Protein AF-A0A921SYI7-F1 (afdb_monomer_lite)

Secondary structure (DSSP, 8-state):
--EEEEEEEE--SSS---EEEEEEEES-HHHHHHHHHHTTPEEEE-TTS-EEEEES-TTT-TT-EEEEEEEEP---------

Structure (mmCIF, N/CA/C/O backbone):
data_AF-A0A921SYI7-F1
#
_entry.id   AF-A0A921SYI7-F1
#
loop_
_atom_site.group_PDB
_atom_site.id
_atom_site.type_symbol
_atom_site.label_atom_id
_atom_site.label_alt_id
_atom_site.label_comp_id
_atom_site.label_asym_id
_atom_site.label_entity_id
_atom_site.label_seq_id
_atom_site.pdbx_PDB_ins_code
_atom_site.Cartn_x
_atom_site.Cartn_y
_atom_site.Cartn_z
_atom_site.occupancy
_atom_site.B_iso_or_equiv
_atom_site.auth_seq_id
_atom_site.auth_comp_id
_atom_site.auth_asym_id
_atom_site.auth_atom_id
_atom_site.pdbx_PDB_model_num
ATOM 1 N N . MET A 1 1 ? -12.645 -0.234 15.600 1.00 78.50 1 MET A N 1
ATOM 2 C CA . MET A 1 1 ? -11.784 -1.115 14.779 1.00 78.50 1 MET A CA 1
ATOM 3 C C . MET A 1 1 ? -11.388 -0.318 13.554 1.00 78.50 1 MET A C 1
ATOM 5 O O . MET A 1 1 ? -12.274 0.315 13.002 1.00 78.50 1 MET A O 1
ATOM 9 N N . LYS A 1 2 ? -10.105 -0.281 13.184 1.00 88.31 2 LYS A N 1
ATOM 10 C CA . LYS A 1 2 ? -9.675 0.400 11.955 1.00 88.31 2 LYS A CA 1
ATOM 11 C C . LYS A 1 2 ? -9.726 -0.586 10.794 1.00 88.31 2 LYS A C 1
ATOM 13 O O . LYS A 1 2 ? -9.324 -1.739 10.957 1.00 88.31 2 LYS A O 1
ATOM 18 N N . LEU A 1 3 ? -10.261 -0.134 9.671 1.00 93.50 3 LEU A N 1
ATOM 19 C CA . LEU A 1 3 ? -10.335 -0.885 8.429 1.00 93.50 3 LEU A CA 1
ATOM 20 C C . LEU A 1 3 ? -9.442 -0.201 7.400 1.00 93.50 3 LEU A C 1
ATOM 22 O O . LEU A 1 3 ? -9.280 1.014 7.441 1.00 93.50 3 LEU A O 1
ATOM 26 N N . TYR A 1 4 ? -8.864 -0.978 6.496 1.00 94.75 4 TYR A N 1
ATOM 27 C CA . TYR A 1 4 ? -7.973 -0.478 5.462 1.00 94.75 4 TYR A CA 1
ATOM 28 C C . TYR A 1 4 ? -8.359 -1.054 4.108 1.00 94.75 4 TYR A C 1
ATOM 30 O O . TYR A 1 4 ? -8.692 -2.238 4.020 1.00 94.75 4 TYR A O 1
ATOM 38 N N . GLN A 1 5 ? -8.275 -0.240 3.063 1.00 94.88 5 GLN A N 1
ATOM 39 C CA . GLN A 1 5 ? -8.487 -0.663 1.683 1.00 94.88 5 GLN A CA 1
ATOM 40 C C . GLN A 1 5 ? -7.323 -0.203 0.816 1.00 94.88 5 GLN A C 1
ATOM 42 O O . GLN A 1 5 ? -6.763 0.871 1.028 1.00 94.88 5 GLN A O 1
ATOM 47 N N . VAL A 1 6 ? -6.951 -1.057 -0.130 1.00 94.56 6 VAL A N 1
ATOM 48 C CA . VAL A 1 6 ? -5.876 -0.805 -1.085 1.00 94.56 6 VAL A CA 1
ATOM 49 C C . VAL A 1 6 ? -6.478 -0.254 -2.360 1.00 94.56 6 VAL A C 1
ATOM 51 O O . VAL A 1 6 ? -7.498 -0.752 -2.838 1.00 94.56 6 V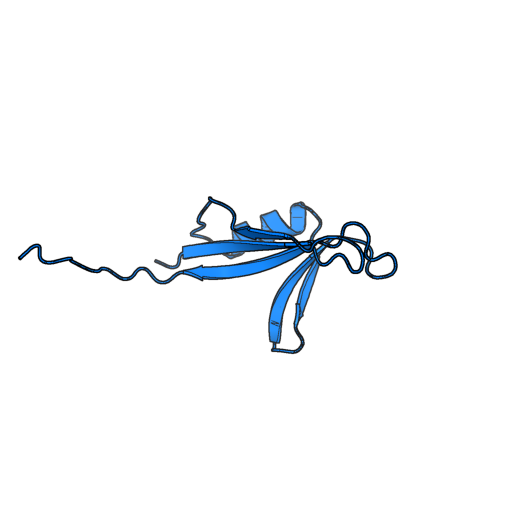AL A O 1
ATOM 54 N N . GLU A 1 7 ? -5.826 0.760 -2.895 1.00 9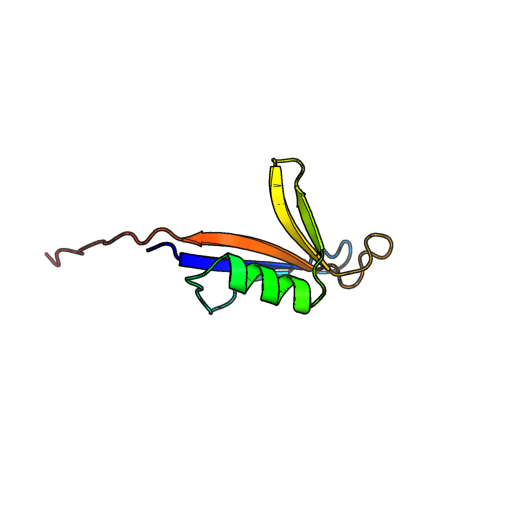3.81 7 GLU A N 1
ATOM 55 C CA . GLU A 1 7 ? -6.168 1.415 -4.143 1.00 93.81 7 GLU A CA 1
ATOM 56 C C . GLU A 1 7 ? -4.935 1.421 -5.041 1.00 93.81 7 GLU A C 1
ATOM 58 O O . GLU A 1 7 ? -3.852 1.750 -4.564 1.00 93.81 7 GLU A O 1
ATOM 63 N N . HIS A 1 8 ? -5.109 1.001 -6.291 1.00 92.94 8 HIS A N 1
ATOM 64 C CA . HIS A 1 8 ? -4.082 0.927 -7.322 1.00 92.94 8 HIS A CA 1
ATOM 65 C C . HIS A 1 8 ? -4.312 2.017 -8.360 1.00 92.94 8 HIS A C 1
ATOM 67 O O . HIS A 1 8 ? -5.457 2.247 -8.762 1.00 92.94 8 HIS A O 1
ATOM 73 N N . ASP A 1 9 ? -3.221 2.611 -8.819 1.00 89.88 9 ASP A N 1
ATOM 74 C CA . ASP A 1 9 ? -3.158 3.594 -9.888 1.00 89.88 9 ASP A CA 1
ATOM 75 C C . ASP A 1 9 ? -2.031 3.189 -10.848 1.00 89.88 9 ASP A C 1
ATOM 77 O O . ASP A 1 9 ? -0.840 3.305 -10.544 1.00 89.88 9 ASP A O 1
ATOM 81 N N . ASN A 1 10 ? -2.438 2.664 -12.001 1.00 80.69 10 ASN A N 1
ATOM 82 C CA . ASN A 1 10 ? -1.572 2.452 -13.151 1.00 80.69 10 ASN A CA 1
ATOM 83 C C . ASN A 1 10 ? -1.274 3.856 -13.710 1.00 80.69 10 ASN A C 1
ATOM 85 O O . ASN A 1 10 ? -2.143 4.509 -14.279 1.00 80.69 10 ASN A O 1
ATOM 89 N N . CYS A 1 11 ? -0.077 4.365 -13.427 1.00 72.94 11 CYS A N 1
ATOM 90 C CA . CYS A 1 11 ? 0.352 5.725 -13.758 1.00 72.94 11 CYS A CA 1
ATOM 91 C C . CYS A 1 11 ? 1.125 5.730 -15.088 1.00 72.94 11 CYS A C 1
ATOM 93 O O . CYS A 1 11 ? 2.297 6.115 -15.142 1.00 72.94 11 CYS A O 1
ATOM 95 N N . GLU A 1 12 ? 0.477 5.283 -16.160 1.00 73.81 12 GLU A N 1
ATOM 96 C CA . GLU A 1 12 ? 1.064 5.128 -17.490 1.00 73.81 12 GLU A CA 1
ATOM 97 C C . GLU A 1 12 ? 0.964 6.435 -18.313 1.00 73.81 12 GLU A C 1
ATOM 99 O O . GLU A 1 12 ? -0.121 6.937 -18.602 1.00 73.81 12 GLU A O 1
ATOM 104 N N . PRO A 1 13 ? 2.081 7.031 -18.767 1.00 65.69 13 PRO A N 1
ATOM 105 C CA . PRO A 1 13 ? 2.074 8.335 -19.438 1.00 65.69 13 PRO A CA 1
ATOM 106 C C . PRO A 1 13 ? 1.502 8.314 -20.862 1.00 65.69 13 PRO A C 1
ATOM 108 O O . PRO A 1 13 ? 1.281 9.383 -21.440 1.00 65.69 13 PRO A O 1
ATOM 111 N N . TYR A 1 14 ? 1.295 7.131 -21.445 1.00 69.31 14 TYR A N 1
ATOM 112 C CA . TYR A 1 14 ? 0.871 6.959 -22.839 1.00 69.31 14 TYR A CA 1
ATOM 113 C C . TYR A 1 14 ? -0.266 5.945 -23.025 1.00 69.31 14 TYR A C 1
ATOM 115 O O . TYR A 1 14 ? -0.690 5.727 -24.162 1.00 69.31 14 TYR A O 1
ATOM 123 N N . GLU A 1 15 ? -0.769 5.359 -21.939 1.00 68.69 15 GLU A N 1
ATOM 124 C CA . GLU A 1 15 ? -1.927 4.462 -21.935 1.00 68.69 15 GLU A CA 1
ATOM 125 C C . GLU A 1 15 ? -3.063 5.068 -21.099 1.00 68.69 15 GLU A C 1
ATOM 127 O O . GLU A 1 15 ? -2.902 6.108 -20.456 1.00 68.69 15 GLU A O 1
ATOM 132 N N . ASP A 1 16 ? -4.244 4.454 -21.151 1.00 74.62 16 ASP A N 1
ATOM 133 C CA . ASP A 1 16 ? -5.329 4.836 -20.254 1.00 74.62 16 ASP A CA 1
ATOM 134 C C . ASP A 1 16 ? -4.920 4.493 -18.816 1.00 74.62 16 ASP A C 1
ATOM 136 O O . ASP A 1 16 ? -4.716 3.325 -18.491 1.00 74.62 16 ASP A O 1
ATOM 140 N N . ASN A 1 17 ? -4.830 5.505 -17.951 1.00 79.25 17 ASN A N 1
ATOM 141 C CA . ASN A 1 17 ? -4.616 5.273 -16.526 1.00 79.25 17 ASN A CA 1
ATOM 142 C C . ASN A 1 17 ? -5.839 4.570 -15.944 1.00 79.25 17 ASN A C 1
ATOM 144 O O . ASN A 1 17 ? -6.972 5.061 -16.048 1.00 79.25 17 ASN A O 1
ATOM 148 N N . PHE A 1 18 ? -5.605 3.437 -15.293 1.00 82.56 18 PHE A N 1
ATOM 149 C CA . PHE A 1 18 ? -6.651 2.707 -14.596 1.00 82.56 18 PHE A CA 1
ATOM 150 C C . PHE A 1 18 ? -6.467 2.808 -13.099 1.00 82.56 18 PHE A C 1
ATOM 152 O O . PHE A 1 18 ? -5.380 2.624 -12.559 1.00 82.56 18 PHE A O 1
ATOM 159 N N . HIS A 1 19 ? -7.594 3.026 -12.438 1.00 89.50 19 HIS A N 1
ATOM 160 C CA . HIS A 1 19 ? -7.647 3.159 -11.006 1.00 89.50 19 HIS A CA 1
ATOM 161 C C . HIS A 1 19 ? -8.693 2.210 -10.438 1.00 89.50 19 HIS A C 1
ATOM 163 O O . HIS A 1 19 ? -9.865 2.256 -10.831 1.00 89.50 19 HIS A O 1
ATOM 169 N N . PHE A 1 20 ? -8.291 1.349 -9.506 1.00 91.50 20 PHE A N 1
A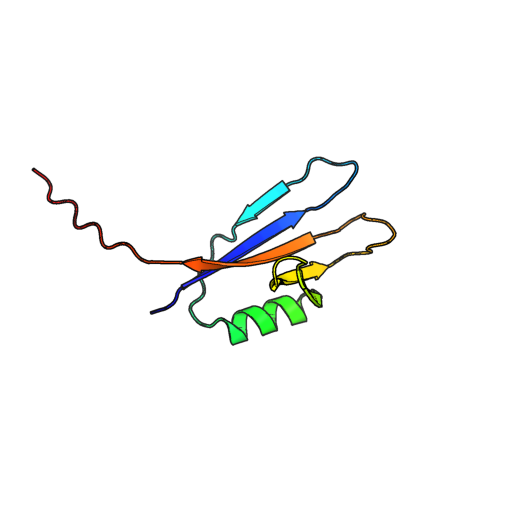TOM 170 C CA . PHE A 1 20 ? -9.206 0.396 -8.887 1.00 91.50 20 PHE A CA 1
ATOM 171 C C . PHE A 1 20 ? -8.884 0.153 -7.416 1.00 91.50 20 PHE A C 1
ATOM 173 O O . PHE A 1 20 ? -7.749 0.277 -6.966 1.00 91.50 20 PHE A O 1
ATOM 180 N N . ARG A 1 21 ? -9.910 -0.229 -6.656 1.00 92.88 21 ARG A N 1
ATOM 181 C CA . ARG A 1 21 ? -9.766 -0.649 -5.262 1.00 92.88 21 ARG A CA 1
ATOM 182 C C . ARG A 1 21 ? -9.846 -2.156 -5.172 1.00 92.88 21 ARG A C 1
ATOM 184 O O . ARG A 1 21 ? -10.672 -2.769 -5.842 1.00 92.88 21 ARG A O 1
ATOM 191 N N . GLU A 1 22 ? -9.029 -2.747 -4.313 1.00 92.75 22 GLU A N 1
ATOM 192 C CA . GLU A 1 22 ? -9.203 -4.154 -3.979 1.00 92.75 22 GLU A CA 1
ATOM 193 C C . GLU A 1 22 ? -10.560 -4.361 -3.282 1.00 92.75 22 GLU A C 1
ATOM 195 O O . GLU A 1 22 ? -10.935 -3.610 -2.375 1.00 92.75 22 GLU A O 1
ATOM 200 N N . ASP A 1 23 ? -11.264 -5.440 -3.637 1.00 92.50 23 ASP A N 1
ATOM 201 C CA . ASP A 1 23 ? -12.505 -5.855 -2.960 1.00 92.50 23 ASP A CA 1
ATOM 202 C C . ASP A 1 23 ? -12.269 -6.268 -1.498 1.00 92.50 23 ASP A C 1
ATOM 204 O O . ASP A 1 23 ? -13.191 -6.370 -0.685 1.00 92.50 23 ASP A O 1
ATOM 208 N N . LYS A 1 24 ? -11.011 -6.541 -1.145 1.00 93.81 24 LYS A N 1
ATOM 209 C CA . LYS A 1 24 ? -10.626 -7.005 0.178 1.00 93.81 24 LYS A CA 1
ATOM 210 C C . LYS A 1 24 ? -10.386 -5.834 1.123 1.00 93.81 24 LYS A C 1
ATOM 212 O O . LYS A 1 24 ? -9.593 -4.937 0.855 1.00 93.81 24 LYS A O 1
ATOM 217 N N . VAL A 1 25 ? -11.005 -5.923 2.29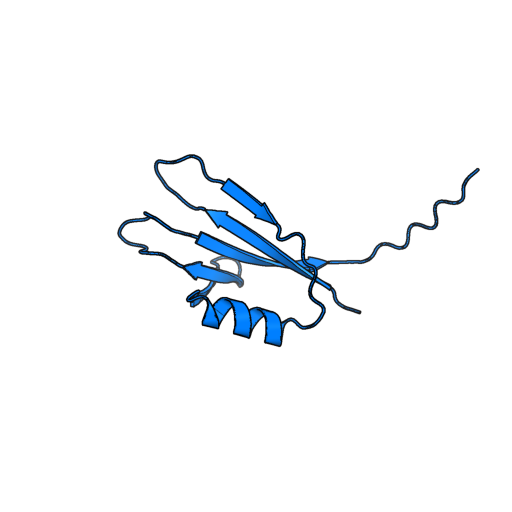5 1.00 93.81 25 VAL A N 1
ATOM 218 C CA . VAL A 1 25 ? -10.774 -5.006 3.412 1.00 93.81 25 VAL A CA 1
ATOM 219 C C . VAL A 1 25 ? -9.852 -5.662 4.438 1.00 93.81 25 VAL A C 1
ATOM 221 O O . VAL A 1 25 ? -9.972 -6.849 4.755 1.00 93.81 25 VAL A O 1
ATOM 224 N N . TYR A 1 26 ? -8.924 -4.880 4.977 1.00 94.62 26 TYR A N 1
ATOM 225 C CA . TYR A 1 26 ? -7.900 -5.320 5.917 1.00 94.62 26 TYR A CA 1
ATOM 226 C C . TYR A 1 26 ? -8.107 -4.688 7.291 1.00 94.62 26 TYR A C 1
ATOM 228 O O . TYR A 1 26 ? -8.571 -3.563 7.412 1.00 94.62 26 TYR A O 1
ATOM 236 N N . THR A 1 27 ? -7.717 -5.395 8.349 1.00 94.81 27 THR A N 1
ATOM 237 C CA . THR A 1 27 ? -7.812 -4.910 9.742 1.00 94.81 27 THR A CA 1
ATOM 238 C C . THR A 1 27 ? -6.448 -4.664 10.385 1.00 94.81 27 THR A C 1
ATOM 240 O O . THR A 1 27 ? -6.362 -4.103 11.475 1.00 94.81 27 THR A O 1
ATOM 243 N N . ASN A 1 28 ? -5.364 -5.079 9.721 1.00 94.62 28 ASN A N 1
ATOM 244 C CA . ASN A 1 28 ? -3.995 -4.961 10.213 1.00 94.62 28 ASN A CA 1
ATOM 245 C C . ASN A 1 28 ? -3.113 -4.284 9.157 1.00 94.62 28 ASN A C 1
ATOM 247 O O . ASN A 1 28 ? -2.720 -4.912 8.170 1.00 94.62 28 ASN A O 1
ATOM 251 N N . LYS A 1 29 ? -2.791 -3.006 9.394 1.00 93.06 29 LYS A N 1
ATOM 252 C CA . LYS A 1 29 ? -1.986 -2.186 8.482 1.00 93.06 29 LYS A CA 1
ATOM 253 C C . LYS A 1 29 ? -0.566 -2.728 8.300 1.00 93.06 29 LYS A C 1
ATOM 255 O O . LYS A 1 29 ? -0.072 -2.761 7.182 1.00 93.06 29 LYS A O 1
ATOM 260 N N . GLU A 1 30 ? 0.088 -3.201 9.359 1.00 94.56 30 GLU A N 1
ATOM 261 C CA . GLU A 1 30 ? 1.472 -3.689 9.269 1.00 94.56 30 GLU A CA 1
ATOM 262 C C . GLU A 1 30 ? 1.594 -4.946 8.404 1.00 94.56 30 GLU A C 1
ATOM 264 O O . GLU A 1 30 ? 2.510 -5.060 7.589 1.00 94.56 30 GLU A O 1
ATOM 269 N N . ASN A 1 31 ? 0.663 -5.891 8.555 1.00 95.50 31 ASN A N 1
ATOM 270 C CA . ASN A 1 31 ? 0.635 -7.094 7.725 1.00 95.50 31 ASN A CA 1
ATOM 271 C C . ASN A 1 31 ? 0.314 -6.759 6.265 1.00 95.50 31 ASN A C 1
ATOM 273 O O . ASN A 1 31 ? 0.894 -7.367 5.366 1.00 95.50 31 ASN A O 1
ATOM 277 N N . LEU A 1 32 ? -0.559 -5.774 6.033 1.00 95.50 32 LEU A N 1
ATOM 278 C CA . LEU A 1 32 ? -0.847 -5.269 4.695 1.00 95.50 32 LEU A CA 1
ATOM 279 C C . LEU A 1 32 ? 0.405 -4.660 4.042 1.00 95.50 32 LEU A C 1
ATOM 281 O O . LEU A 1 32 ? 0.755 -5.041 2.928 1.00 95.50 32 LEU A O 1
ATOM 285 N N . ILE A 1 33 ? 1.135 -3.802 4.761 1.00 95.44 33 ILE A N 1
ATOM 286 C CA . ILE A 1 33 ? 2.394 -3.211 4.280 1.00 95.44 33 ILE A CA 1
ATOM 287 C C . ILE A 1 33 ? 3.430 -4.301 3.972 1.00 95.44 33 ILE A C 1
ATOM 289 O O . ILE A 1 33 ? 4.091 -4.250 2.938 1.00 95.44 33 ILE A O 1
ATOM 293 N N . LYS A 1 34 ? 3.567 -5.320 4.833 1.00 96.50 34 LYS A N 1
ATOM 294 C CA . LYS A 1 34 ? 4.473 -6.456 4.581 1.00 96.50 34 LYS A CA 1
ATOM 295 C C . LYS A 1 34 ? 4.106 -7.211 3.302 1.00 96.50 34 LYS A C 1
ATOM 297 O O . LYS A 1 34 ? 5.004 -7.559 2.543 1.00 96.50 34 LYS A O 1
ATOM 302 N N . ARG A 1 35 ? 2.811 -7.447 3.053 1.00 96.38 35 ARG A N 1
ATOM 303 C CA . ARG A 1 35 ? 2.330 -8.066 1.807 1.00 96.38 35 ARG A CA 1
ATOM 304 C C . ARG A 1 35 ? 2.732 -7.224 0.594 1.00 96.38 35 ARG A C 1
ATOM 306 O O . ARG A 1 35 ? 3.384 -7.752 -0.296 1.00 96.38 35 ARG A O 1
ATOM 313 N N . ILE A 1 36 ? 2.406 -5.932 0.608 1.00 95.31 36 ILE A N 1
ATOM 314 C CA . ILE A 1 36 ? 2.698 -4.998 -0.492 1.00 95.31 36 ILE A CA 1
ATOM 315 C C . ILE A 1 36 ? 4.208 -4.964 -0.788 1.00 95.31 36 ILE A C 1
ATOM 317 O O . ILE A 1 36 ? 4.633 -5.128 -1.928 1.00 95.31 36 ILE A O 1
ATOM 321 N N . LYS A 1 37 ? 5.056 -4.883 0.242 1.00 95.38 37 LYS A N 1
ATOM 322 C CA . LYS A 1 37 ? 6.517 -4.952 0.063 1.00 95.38 37 LYS A CA 1
ATOM 323 C C . LYS A 1 37 ? 6.991 -6.287 -0.521 1.00 95.38 37 LYS A C 1
ATOM 325 O O . LYS A 1 37 ? 7.878 -6.298 -1.370 1.00 95.38 37 LYS A O 1
ATOM 330 N N . ASN A 1 38 ? 6.400 -7.409 -0.104 1.00 96.50 38 ASN A N 1
ATOM 331 C CA . ASN A 1 38 ? 6.726 -8.733 -0.648 1.00 96.50 38 ASN A CA 1
ATOM 332 C C . ASN A 1 38 ? 6.310 -8.893 -2.120 1.00 96.50 38 ASN A C 1
ATOM 334 O O . ASN A 1 38 ? 6.934 -9.662 -2.845 1.00 96.50 38 ASN A O 1
ATOM 338 N N . GLU A 1 39 ? 5.291 -8.162 -2.573 1.00 93.31 39 GLU A N 1
ATOM 339 C CA . GLU A 1 39 ? 4.870 -8.111 -3.980 1.00 93.31 39 GLU A CA 1
ATOM 340 C C . GLU A 1 39 ? 5.810 -7.255 -4.855 1.00 93.31 39 GLU A C 1
ATOM 342 O O . GLU A 1 39 ? 5.682 -7.244 -6.085 1.00 93.31 39 GLU A O 1
ATOM 347 N N . GLY A 1 40 ? 6.791 -6.587 -4.238 1.00 93.06 40 GLY A N 1
ATOM 348 C CA . GLY A 1 40 ? 7.855 -5.842 -4.910 1.00 93.06 40 GLY A CA 1
ATOM 349 C C . GLY A 1 40 ? 7.661 -4.328 -4.933 1.00 93.06 40 GLY A C 1
ATOM 350 O O . GLY A 1 40 ? 8.454 -3.645 -5.580 1.00 93.06 40 GLY A O 1
ATOM 351 N N . TYR A 1 41 ? 6.650 -3.801 -4.240 1.00 93.69 41 TYR A N 1
ATOM 352 C CA . TYR A 1 41 ? 6.467 -2.359 -4.113 1.00 93.69 41 TYR A CA 1
ATOM 353 C C . TYR A 1 41 ? 7.477 -1.752 -3.141 1.00 93.69 41 TYR A C 1
ATOM 355 O O . TYR A 1 41 ? 7.788 -2.316 -2.085 1.00 93.69 41 TYR A O 1
ATOM 363 N N . LYS A 1 42 ? 7.960 -0.563 -3.483 1.00 93.12 42 LYS A N 1
ATOM 364 C CA . LYS A 1 42 ? 8.812 0.260 -2.632 1.00 93.12 42 LYS A CA 1
ATOM 365 C C . LYS A 1 42 ? 7.949 1.275 -1.913 1.00 93.12 42 LYS A C 1
ATOM 367 O O . LYS A 1 42 ? 7.118 1.922 -2.527 1.00 93.12 42 LYS A O 1
ATOM 372 N N . GLU A 1 43 ? 8.145 1.385 -0.609 1.00 94.12 43 GLU A N 1
ATOM 373 C CA . GLU A 1 43 ? 7.475 2.407 0.187 1.00 94.12 43 GLU A CA 1
ATOM 374 C C . GLU A 1 43 ? 8.170 3.750 -0.016 1.00 94.12 43 GLU A C 1
ATOM 376 O O . GLU A 1 43 ? 9.384 3.857 0.178 1.00 94.12 43 GLU A O 1
ATOM 381 N N . GLU A 1 44 ? 7.389 4.758 -0.373 1.00 90.25 44 GLU A N 1
ATOM 382 C CA . GLU A 1 44 ? 7.827 6.126 -0.590 1.00 90.25 44 GLU A CA 1
ATOM 383 C C . GLU A 1 44 ? 6.912 7.085 0.181 1.00 90.25 44 GLU A C 1
ATOM 385 O O . GLU A 1 44 ? 5.847 6.726 0.689 1.00 90.25 44 GLU A O 1
ATOM 390 N N . THR A 1 45 ? 7.377 8.317 0.353 1.00 88.44 45 THR A N 1
ATOM 391 C CA . THR A 1 45 ? 6.579 9.385 0.955 1.00 88.44 45 THR A CA 1
ATOM 392 C C . THR A 1 45 ? 6.307 10.414 -0.121 1.00 88.44 45 THR A C 1
ATOM 394 O O . THR A 1 45 ? 7.250 10.967 -0.692 1.00 88.44 45 THR A O 1
ATOM 397 N N . SER A 1 46 ? 5.029 10.660 -0.392 1.00 82.88 46 SER A N 1
ATOM 398 C CA . SER A 1 46 ? 4.595 11.612 -1.403 1.00 82.88 46 SER A CA 1
ATOM 399 C C . SER A 1 46 ? 5.032 13.032 -1.043 1.00 82.88 46 SER A C 1
ATOM 401 O O . SER A 1 46 ? 5.358 13.350 0.106 1.00 82.88 46 SER A O 1
ATOM 403 N N . TYR A 1 47 ? 4.975 13.944 -2.013 1.00 82.06 47 TYR A N 1
ATOM 404 C CA . TYR A 1 47 ? 5.244 15.368 -1.776 1.00 82.06 47 TYR A CA 1
ATOM 405 C C . TYR A 1 47 ? 4.287 16.007 -0.753 1.00 82.06 47 TYR A C 1
ATOM 407 O O . TYR A 1 47 ? 4.601 17.061 -0.198 1.00 82.06 47 TYR A O 1
ATOM 415 N N . ARG A 1 48 ? 3.126 15.385 -0.498 1.00 82.75 48 ARG A N 1
ATOM 416 C CA . ARG A 1 48 ? 2.151 15.803 0.523 1.00 82.75 48 ARG A CA 1
ATOM 417 C C . ARG A 1 48 ? 2.415 15.176 1.894 1.00 82.75 48 ARG A C 1
ATOM 419 O O . ARG A 1 48 ? 1.703 15.489 2.843 1.00 82.75 48 ARG A O 1
ATOM 426 N N . GLY A 1 49 ? 3.434 14.324 2.013 1.00 84.06 49 GLY A N 1
ATOM 427 C CA . GLY A 1 49 ? 3.725 13.565 3.228 1.00 84.06 49 GLY A CA 1
ATOM 428 C C . GLY A 1 49 ? 2.863 12.311 3.389 1.00 84.06 49 GLY A C 1
ATOM 429 O O . GLY A 1 49 ? 2.797 11.765 4.490 1.00 84.06 49 GLY A O 1
ATOM 430 N N . GLU A 1 50 ? 2.190 11.864 2.327 1.00 85.75 50 GLU A N 1
ATOM 431 C CA . GLU A 1 50 ? 1.342 10.670 2.347 1.00 85.75 50 G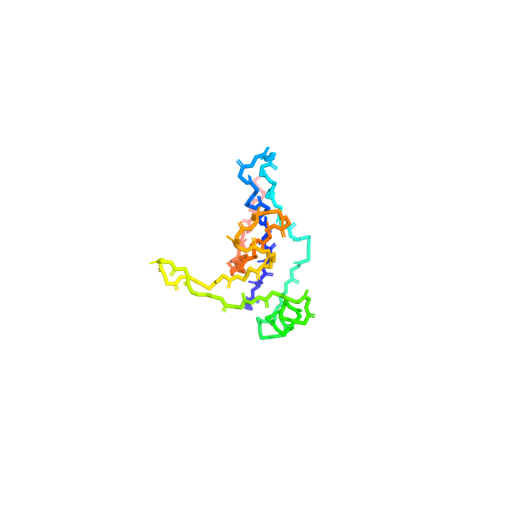LU A CA 1
ATOM 432 C C . GLU A 1 50 ? 2.178 9.415 2.064 1.00 85.75 50 GLU A C 1
ATOM 434 O O . GLU A 1 50 ? 3.224 9.476 1.420 1.00 85.75 50 GLU A O 1
ATOM 439 N N . GLN A 1 51 ? 1.746 8.275 2.602 1.00 89.69 51 GLN A N 1
ATOM 440 C CA . GLN A 1 51 ? 2.433 6.997 2.421 1.00 89.69 51 GLN A CA 1
ATOM 441 C C . GLN A 1 51 ? 1.967 6.346 1.116 1.00 89.69 51 GLN A C 1
ATOM 443 O O . GLN A 1 51 ? 0.799 5.973 1.010 1.00 89.69 51 GLN A O 1
ATOM 448 N N . GLU A 1 52 ? 2.892 6.159 0.178 1.00 92.12 52 GLU A N 1
ATOM 449 C CA . GLU A 1 52 ? 2.637 5.579 -1.144 1.00 92.12 52 GLU A CA 1
ATOM 450 C C . GLU A 1 52 ? 3.566 4.387 -1.390 1.00 92.12 52 GLU A C 1
ATOM 452 O O . GLU A 1 52 ? 4.614 4.232 -0.753 1.00 92.12 52 GLU A O 1
ATOM 457 N N . PHE A 1 53 ? 3.165 3.510 -2.304 1.00 93.31 53 PHE A N 1
ATOM 458 C CA . PHE A 1 53 ? 3.909 2.305 -2.638 1.00 93.31 53 PHE A CA 1
ATOM 459 C C . PHE A 1 53 ? 4.025 2.175 -4.149 1.00 93.31 53 PHE A C 1
ATOM 461 O O . PHE A 1 53 ? 3.017 2.011 -4.816 1.00 93.31 53 PHE A O 1
ATOM 468 N N . THR A 1 54 ? 5.233 2.197 -4.700 1.00 90.94 54 THR A N 1
ATOM 469 C CA . THR A 1 54 ? 5.438 2.208 -6.155 1.00 90.94 54 THR A CA 1
ATOM 470 C C . THR A 1 54 ? 6.149 0.948 -6.635 1.00 90.94 54 THR A C 1
ATOM 472 O O . THR A 1 54 ? 7.048 0.409 -5.978 1.00 90.94 54 THR A O 1
ATOM 475 N N . LYS A 1 55 ? 5.742 0.442 -7.797 1.00 90.50 55 LYS A N 1
ATOM 476 C CA . LYS A 1 55 ? 6.376 -0.676 -8.503 1.00 90.50 55 LYS A CA 1
ATOM 477 C C . LYS A 1 55 ? 6.451 -0.336 -9.988 1.00 90.50 55 LYS A C 1
ATOM 479 O O . LYS A 1 55 ? 5.524 0.250 -10.518 1.00 90.50 55 LYS A O 1
ATOM 484 N N . GLY A 1 56 ? 7.554 -0.697 -10.642 1.00 83.88 56 GLY A N 1
ATOM 485 C CA . GLY A 1 56 ? 7.810 -0.374 -12.053 1.00 83.88 56 GLY A CA 1
ATOM 486 C C . GLY A 1 56 ? 9.140 0.353 -12.259 1.00 83.88 56 GLY A C 1
ATOM 487 O O . GLY A 1 56 ? 9.886 0.583 -11.297 1.00 83.88 56 GLY A O 1
ATOM 488 N N . ASP A 1 57 ? 9.468 0.673 -13.514 1.00 74.75 57 ASP A N 1
ATOM 489 C CA . ASP A 1 57 ? 10.658 1.462 -13.854 1.00 74.75 57 ASP A CA 1
ATOM 490 C C . ASP A 1 57 ? 10.298 2.956 -13.973 1.00 74.75 57 ASP A C 1
ATOM 492 O O . ASP A 1 57 ? 9.661 3.353 -14.947 1.00 74.75 57 ASP A O 1
ATOM 496 N N . PRO A 1 58 ? 10.756 3.827 -13.055 1.00 64.69 58 PRO A N 1
ATOM 497 C CA . PRO A 1 58 ? 10.476 5.263 -13.119 1.00 64.69 58 PRO A CA 1
ATOM 498 C C . PRO A 1 58 ? 11.128 5.976 -14.316 1.00 64.69 58 PRO A C 1
ATOM 500 O O . PRO A 1 58 ? 10.865 7.154 -14.541 1.00 64.69 58 PRO A O 1
ATOM 503 N N . ARG A 1 59 ? 12.026 5.313 -15.058 1.00 66.38 59 ARG A N 1
ATOM 504 C CA . ARG A 1 59 ? 12.677 5.865 -16.259 1.00 66.38 59 ARG A CA 1
ATOM 505 C C . ARG A 1 59 ? 11.981 5.452 -17.551 1.00 66.38 59 ARG A C 1
ATOM 507 O O . ARG A 1 59 ? 12.148 6.143 -18.552 1.00 66.38 59 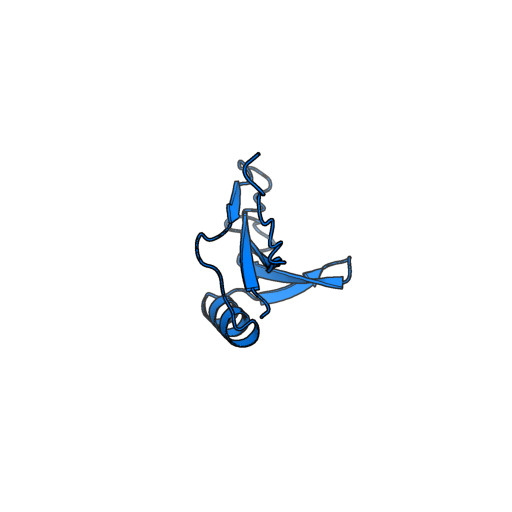ARG A O 1
ATOM 514 N N . GLY A 1 60 ? 11.277 4.321 -17.527 1.00 62.97 60 GLY A N 1
ATOM 515 C CA . GLY A 1 60 ? 10.519 3.789 -18.658 1.00 62.97 60 GLY A CA 1
ATOM 516 C C . GLY A 1 60 ? 9.030 4.101 -18.576 1.00 62.97 60 GLY A C 1
ATOM 517 O O . GLY A 1 60 ? 8.386 4.137 -19.612 1.00 62.97 60 GLY A O 1
ATOM 518 N N . PHE A 1 61 ? 8.518 4.356 -17.366 1.00 64.25 61 PHE A N 1
ATOM 519 C CA . PHE A 1 61 ? 7.104 4.479 -16.998 1.00 64.25 61 PHE A CA 1
ATOM 520 C C . PHE A 1 61 ? 6.221 3.264 -17.325 1.00 64.25 61 PHE A C 1
ATOM 522 O O . PHE A 1 61 ? 5.221 3.089 -16.645 1.00 64.25 61 PHE A O 1
ATOM 529 N N . ASP A 1 62 ? 6.654 2.390 -18.234 1.00 65.81 62 ASP A N 1
ATOM 530 C CA . ASP A 1 62 ? 6.023 1.107 -18.523 1.00 65.81 62 ASP A CA 1
ATOM 531 C C . ASP A 1 62 ? 5.921 0.228 -17.263 1.00 65.81 62 ASP A C 1
ATOM 533 O O . ASP A 1 62 ? 6.918 -0.115 -16.606 1.00 65.81 62 ASP A O 1
ATOM 537 N N . GLY A 1 63 ? 4.700 -0.197 -16.960 1.00 73.38 63 GLY A N 1
ATOM 538 C CA . GLY A 1 63 ? 4.348 -1.039 -15.825 1.00 73.38 63 GLY A CA 1
ATOM 539 C C . GLY A 1 63 ? 4.404 -0.316 -14.481 1.00 73.38 63 GLY A C 1
ATOM 540 O O . GLY A 1 63 ? 4.674 -0.980 -13.471 1.00 73.38 63 GLY A O 1
ATOM 541 N N . MET A 1 64 ? 4.222 1.010 -14.455 1.00 86.12 64 MET A N 1
ATOM 542 C CA . MET A 1 64 ? 4.176 1.770 -13.206 1.00 86.12 64 MET A CA 1
ATOM 543 C C . MET A 1 64 ? 2.825 1.565 -12.516 1.00 86.12 64 MET A C 1
ATOM 545 O O . MET A 1 64 ? 1.789 2.008 -13.001 1.00 86.12 64 MET A O 1
ATOM 549 N N . ASP A 1 65 ? 2.857 0.935 -11.345 1.00 88.44 65 ASP A N 1
ATOM 550 C CA . ASP A 1 65 ? 1.705 0.812 -10.454 1.00 88.44 65 ASP A CA 1
ATOM 551 C C . ASP A 1 65 ? 2.016 1.487 -9.118 1.00 88.44 65 ASP A C 1
ATOM 553 O O . ASP A 1 65 ? 3.067 1.251 -8.500 1.00 88.44 65 ASP A O 1
ATOM 557 N N . MET A 1 66 ? 1.093 2.333 -8.682 1.00 91.12 66 MET A N 1
ATOM 558 C CA . MET A 1 66 ? 1.135 3.036 -7.416 1.00 91.12 66 MET A CA 1
ATOM 559 C C . MET A 1 66 ? -0.012 2.564 -6.527 1.00 91.12 66 MET A C 1
ATOM 561 O O . MET A 1 66 ? -1.179 2.617 -6.890 1.00 91.12 66 MET A O 1
ATOM 565 N N . ILE A 1 67 ? 0.331 2.146 -5.315 1.00 93.50 67 ILE A N 1
ATOM 566 C CA . ILE A 1 67 ? -0.610 1.739 -4.285 1.00 93.50 67 ILE A CA 1
ATOM 567 C C . ILE A 1 67 ? -0.728 2.822 -3.214 1.00 93.50 67 ILE A C 1
ATOM 569 O O . ILE A 1 67 ? 0.269 3.243 -2.618 1.00 93.50 67 ILE A O 1
ATOM 573 N N . THR A 1 68 ? -1.972 3.152 -2.873 1.00 92.94 68 THR A N 1
ATOM 574 C CA . THR A 1 68 ? -2.336 3.932 -1.684 1.00 92.94 68 THR A CA 1
ATOM 575 C C . THR A 1 68 ? -3.154 3.074 -0.717 1.00 92.94 68 THR A C 1
ATOM 577 O O . THR A 1 68 ? -3.992 2.266 -1.122 1.00 92.94 68 THR A O 1
ATOM 580 N N . ILE A 1 69 ? -2.911 3.226 0.591 1.00 94.25 69 ILE A N 1
ATOM 581 C CA . ILE A 1 69 ? -3.686 2.550 1.643 1.00 94.25 69 ILE A CA 1
ATOM 582 C C . ILE A 1 69 ? -4.615 3.562 2.311 1.00 94.25 69 ILE A C 1
ATOM 584 O O . ILE A 1 69 ? -4.161 4.434 3.054 1.00 94.25 69 ILE A O 1
ATOM 588 N N . HIS A 1 70 ? -5.918 3.378 2.131 1.00 91.94 70 HIS A N 1
ATOM 589 C CA . HIS A 1 70 ? -6.957 4.198 2.751 1.00 91.94 70 HIS A CA 1
ATOM 590 C C . HIS A 1 70 ? -7.394 3.612 4.091 1.00 91.94 70 HIS A C 1
ATOM 592 O O . HIS A 1 70 ? -7.618 2.407 4.188 1.00 91.94 70 HIS A O 1
ATOM 598 N N . GLU A 1 71 ? -7.539 4.445 5.124 1.00 92.69 71 GLU A N 1
ATOM 599 C CA . GLU A 1 71 ? -8.220 4.068 6.371 1.00 92.69 71 GLU A CA 1
ATOM 600 C C . GLU A 1 71 ? -9.725 4.314 6.202 1.00 92.69 71 GLU A C 1
ATOM 602 O O . GLU A 1 71 ? -10.141 5.421 5.872 1.00 92.69 71 GLU A O 1
ATOM 607 N N . LEU A 1 72 ? -10.541 3.278 6.395 1.00 90.62 72 LEU A N 1
ATOM 608 C CA . LEU A 1 72 ? -11.990 3.357 6.242 1.00 90.62 72 LEU A CA 1
ATOM 609 C C . LEU A 1 72 ? -12.664 3.649 7.584 1.00 90.62 72 LEU A C 1
ATOM 611 O O . LEU A 1 72 ? -12.407 2.976 8.590 1.00 90.62 72 LEU A O 1
ATOM 615 N N . GLU A 1 73 ? -13.599 4.592 7.559 1.00 86.31 73 GLU A N 1
ATOM 616 C CA . GLU A 1 73 ? -14.509 4.871 8.664 1.00 86.31 73 GLU A CA 1
ATOM 617 C C . GLU A 1 73 ? -15.824 4.107 8.473 1.00 86.31 73 GLU A C 1
ATOM 619 O O . GLU A 1 73 ? -16.430 4.126 7.402 1.00 86.31 73 GLU A O 1
ATOM 624 N N . ILE A 1 74 ? -16.275 3.417 9.524 1.00 80.56 74 ILE A N 1
ATOM 625 C CA . ILE A 1 74 ? -17.580 2.752 9.525 1.00 80.56 74 ILE A CA 1
ATOM 626 C C . ILE A 1 74 ? -18.607 3.755 10.041 1.00 80.56 74 ILE A C 1
ATOM 628 O O . ILE A 1 74 ? -18.630 4.066 11.233 1.00 80.56 74 ILE A O 1
ATOM 632 N N . ILE A 1 75 ? -19.468 4.236 9.149 1.00 82.31 75 ILE A N 1
ATOM 633 C CA . ILE A 1 75 ? -20.609 5.071 9.520 1.00 82.31 75 ILE A CA 1
ATOM 634 C C . ILE A 1 75 ? -21.791 4.139 9.794 1.00 82.31 75 ILE A C 1
ATOM 636 O O . ILE A 1 75 ? -22.351 3.540 8.877 1.00 82.31 75 ILE A O 1
ATOM 640 N N . ASN A 1 76 ? -22.171 4.003 11.064 1.00 73.00 76 ASN A N 1
ATOM 641 C CA . ASN A 1 76 ? -23.386 3.288 11.448 1.00 73.00 76 ASN A CA 1
ATOM 642 C C . ASN A 1 76 ? -24.599 4.179 11.170 1.00 73.00 76 ASN A C 1
ATOM 644 O O . ASN A 1 76 ? -25.124 4.819 12.078 1.00 73.00 76 ASN A O 1
ATOM 648 N N . ASN A 1 77 ? -25.053 4.220 9.921 1.00 66.81 77 ASN A N 1
ATOM 649 C CA . ASN A 1 77 ? -26.393 4.710 9.639 1.00 66.81 77 ASN A CA 1
ATOM 650 C C . ASN A 1 77 ? -27.374 3.604 10.032 1.00 66.81 77 ASN A C 1
ATOM 652 O O . ASN A 1 77 ? -27.664 2.707 9.244 1.00 66.81 77 ASN A O 1
ATOM 656 N N . THR A 1 78 ? -27.890 3.657 11.260 1.00 61.97 78 THR A N 1
ATOM 657 C CA . THR A 1 78 ? -29.234 3.137 11.517 1.00 61.97 78 THR A CA 1
ATOM 658 C C . THR A 1 78 ? -30.174 3.960 10.648 1.00 61.97 78 THR A C 1
ATOM 660 O O . THR A 1 78 ? -30.545 5.072 11.011 1.00 61.97 78 THR A O 1
ATOM 663 N N . LEU A 1 79 ? -30.476 3.454 9.453 1.00 61.25 79 LEU A N 1
ATOM 664 C CA . LEU A 1 79 ? -31.654 3.876 8.715 1.00 61.25 79 LEU A CA 1
ATOM 665 C C . LEU A 1 79 ? -32.837 3.477 9.600 1.00 61.25 79 LEU A C 1
ATOM 667 O O . LEU A 1 79 ? -33.170 2.298 9.691 1.00 61.25 79 LEU A O 1
ATOM 671 N N . GLU A 1 80 ? -33.390 4.436 10.338 1.00 59.47 80 GLU A N 1
ATOM 672 C CA . GLU A 1 80 ? -34.759 4.302 10.819 1.00 59.47 80 GLU A CA 1
ATOM 673 C C . GLU A 1 80 ? -35.623 4.242 9.555 1.00 59.47 80 GLU A C 1
ATOM 675 O O . GLU A 1 80 ? -35.725 5.218 8.812 1.00 59.47 80 GLU A O 1
ATOM 680 N N . GLU A 1 81 ? -36.121 3.048 9.236 1.00 55.41 81 GLU A N 1
ATOM 681 C CA . GLU A 1 81 ? -37.212 2.887 8.281 1.00 55.41 81 GLU A CA 1
ATOM 682 C C . GLU A 1 81 ? -38.426 3.630 8.872 1.00 55.41 81 GLU A C 1
ATOM 684 O O . GLU A 1 81 ? -38.974 3.188 9.884 1.00 55.41 81 GLU A O 1
ATOM 689 N N . GLU A 1 82 ? -38.785 4.788 8.300 1.00 51.12 82 GLU A N 1
ATOM 690 C CA . GLU A 1 82 ? -40.097 5.433 8.510 1.00 51.12 82 GLU A CA 1
ATOM 691 C C . GLU A 1 82 ? -41.219 4.657 7.808 1.00 51.12 82 GLU A C 1
ATOM 693 O O . GLU A 1 82 ? -41.024 4.239 6.640 1.00 51.12 82 GLU A O 1
#

pLDDT: mean 84.75, std 11.72, range [51.12, 96.5]

Radius of gyration: 15.68 Å; chains: 1; bounding box: 53×24×38 Å

Sequence (82 aa):
MKLYQVEHDNCEPYEDNFHFREDKVYTNKENLIKRIKNEGYKEETSYRGEQEFTKGDPRGFDGMDMITIHELEIINNTLEEE

Foldseek 3Di:
DKKKKKKKWLPAPPDDIDIDIDPDIDDDPVVVVVVLVVVPWDWDQDPVRFTKTWDDDPVVSPPIMIMHMDIDDDDPPPPPPD

Organism: NCBI:txid1776391